Protein AF-A0A735RFV8-F1 (afdb_monomer_lite)

Sequence (122 aa):
MPLPVRLTPTEIHHDKMQSMTSIAEELTNLIDTGSDETSSKVYALIEKWNIFAVTRFEFSDFRDYHSWISTENFVKTALYQA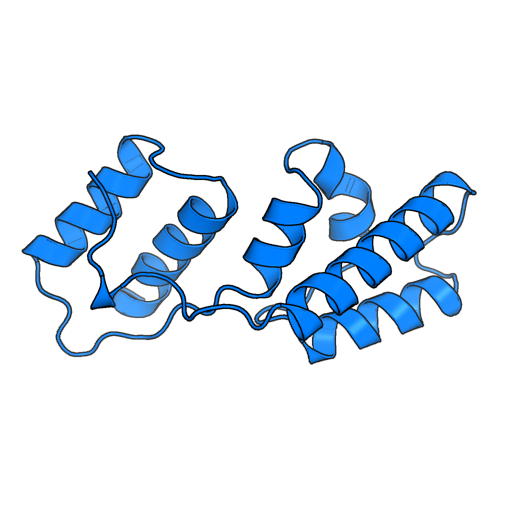KYQADLSFHEAKQIIEFISTAEGNEALQGYALSLIELNFS

Foldseek 3Di:
DDADPVQFFDDDDPVLLVVQLVLLVVLLVCVVVPDDQVDPVNVVSQVVLCVQFPDRDDSVCSVCVVVPDDSSLSSLLRHGDGDADPPQDPVNLVVLVVCLVVVPDDPSRNSNSVVNCVRHPD

Organism: NCBI:txid1192842

Secondary structure (DSSP, 8-state):
-PPPGGGSPPPPPHHHHHHHHHHHHHHHHHHHTT--TT-HHHHHHHHHHHTT-SS---HHHHHHGGGTS-HHHHHHHHH------TT--HHHHHHHHHHHHTT-S-HHHHHHHHHHHHHHH-

pLDDT: mean 89.83, std 3.66, range [77.62, 95.94]

Radius of gyration: 16.05 Å; chains: 1; bounding box: 36×26×45 Å

Structure (mmCIF, N/CA/C/O backbone):
data_AF-A0A735RFV8-F1
#
_entry.id   AF-A0A735RFV8-F1
#
loop_
_atom_site.group_PDB
_atom_site.id
_atom_site.type_symbol
_atom_site.label_atom_id
_atom_site.label_alt_id
_atom_site.label_comp_id
_atom_site.label_asym_id
_atom_site.label_entity_id
_atom_site.label_seq_id
_atom_site.pdbx_PDB_ins_code
_atom_site.Cartn_x
_atom_site.Cartn_y
_atom_site.Cartn_z
_atom_site.occupancy
_atom_site.B_iso_or_equiv
_atom_site.auth_seq_id
_atom_site.auth_comp_id
_atom_site.auth_asym_id
_atom_site.auth_atom_id
_atom_site.pdbx_PDB_model_num
ATOM 1 N N . MET A 1 1 ? -2.532 8.909 18.336 1.00 81.25 1 MET A N 1
ATOM 2 C CA . MET A 1 1 ? -2.913 7.728 19.165 1.00 81.25 1 MET A CA 1
ATOM 3 C C . MET A 1 1 ? -2.731 6.498 18.296 1.00 81.25 1 MET A C 1
ATOM 5 O O . MET A 1 1 ? -3.187 6.570 17.165 1.00 81.25 1 MET A O 1
ATOM 9 N N . PRO A 1 2 ? -2.068 5.418 18.752 1.00 85.00 2 PRO A N 1
ATOM 10 C CA . PRO A 1 2 ? -1.821 4.250 17.905 1.00 85.00 2 PRO A CA 1
ATOM 11 C C . PRO A 1 2 ? -3.118 3.508 17.558 1.00 85.00 2 PRO A C 1
ATOM 13 O O . PRO A 1 2 ? -4.070 3.525 18.336 1.00 85.00 2 PRO A O 1
ATOM 16 N N . LEU A 1 3 ? -3.129 2.815 16.415 1.00 87.19 3 LEU A N 1
ATOM 17 C CA . LEU A 1 3 ? -4.224 1.911 16.064 1.00 87.19 3 LEU A CA 1
ATOM 18 C C . LEU A 1 3 ? -4.334 0.766 17.090 1.00 87.19 3 LEU A C 1
ATOM 20 O O . LEU A 1 3 ? -3.305 0.223 17.511 1.00 87.19 3 LEU A O 1
ATOM 24 N N . PRO A 1 4 ? -5.557 0.341 17.457 1.00 88.00 4 PRO A N 1
ATOM 25 C CA . PRO A 1 4 ? -5.764 -0.861 18.255 1.00 88.00 4 PRO A CA 1
ATOM 26 C C . PRO A 1 4 ? -5.080 -2.081 17.636 1.00 88.00 4 PRO A C 1
ATOM 28 O O . PRO A 1 4 ? -5.163 -2.291 16.429 1.00 88.00 4 PRO A O 1
ATOM 31 N N . VAL A 1 5 ? -4.481 -2.941 18.466 1.00 85.94 5 VAL A N 1
ATOM 32 C CA . VAL A 1 5 ? -3.725 -4.130 18.012 1.00 85.94 5 VAL A CA 1
ATOM 33 C C . VAL A 1 5 ? -4.555 -5.041 17.104 1.00 85.94 5 VAL A C 1
ATOM 35 O O . VAL A 1 5 ? -4.054 -5.544 16.109 1.00 85.94 5 VAL A O 1
ATOM 38 N N . ARG A 1 6 ? -5.849 -5.235 17.386 1.00 88.06 6 ARG A N 1
ATOM 39 C CA . ARG A 1 6 ? -6.701 -6.072 16.521 1.00 88.06 6 ARG A CA 1
ATOM 40 C C . ARG A 1 6 ? -7.014 -5.436 15.160 1.00 88.06 6 ARG A C 1
ATOM 42 O O . ARG A 1 6 ? -7.480 -6.128 14.262 1.00 88.06 6 ARG A O 1
ATOM 49 N N . LEU A 1 7 ? -6.789 -4.129 15.033 1.00 88.25 7 LEU A N 1
ATOM 50 C CA . LEU A 1 7 ? -7.007 -3.347 13.822 1.00 88.25 7 LEU A CA 1
ATOM 51 C C . LEU A 1 7 ? -5.707 -3.062 13.080 1.00 88.25 7 LEU A C 1
ATOM 53 O O . LEU A 1 7 ? -5.782 -2.515 11.991 1.00 88.25 7 LEU A O 1
ATOM 57 N N . THR A 1 8 ? -4.532 -3.416 13.604 1.00 86.94 8 THR A N 1
ATOM 58 C CA . THR A 1 8 ? -3.283 -3.274 12.845 1.00 86.94 8 THR A CA 1
ATOM 59 C C . THR A 1 8 ? -3.272 -4.222 11.645 1.00 86.94 8 THR A C 1
ATOM 61 O O . THR A 1 8 ? -3.838 -5.318 11.737 1.00 86.94 8 THR A O 1
ATOM 64 N N . PRO A 1 9 ? -2.636 -3.838 10.524 1.00 85.00 9 PRO A N 1
ATOM 65 C CA . PRO A 1 9 ? -2.556 -4.703 9.357 1.00 85.00 9 PRO A CA 1
ATOM 66 C C . PRO A 1 9 ? -1.902 -6.041 9.710 1.00 85.00 9 PRO A C 1
ATOM 68 O O . PRO A 1 9 ? -1.061 -6.130 10.605 1.00 85.00 9 PRO A O 1
ATOM 71 N N . THR A 1 10 ? -2.301 -7.092 8.990 1.00 83.06 10 THR A N 1
ATOM 72 C CA . THR A 1 10 ? -1.700 -8.421 9.164 1.00 83.06 10 THR A CA 1
ATOM 73 C C . THR A 1 10 ? -0.198 -8.347 8.891 1.00 83.06 10 THR A C 1
ATOM 75 O O . THR A 1 10 ? 0.232 -7.639 7.978 1.00 83.06 10 THR A O 1
ATOM 78 N N . GLU A 1 11 ? 0.588 -9.078 9.681 1.00 80.06 11 GLU A N 1
ATOM 79 C CA . GLU A 1 11 ? 2.033 -9.147 9.499 1.00 80.06 11 GLU A CA 1
ATOM 80 C C . GLU A 1 11 ? 2.367 -9.596 8.071 1.00 80.06 11 GLU A C 1
ATOM 82 O O . GLU A 1 11 ? 1.863 -10.605 7.569 1.00 80.06 11 GLU A O 1
ATOM 87 N N . ILE A 1 12 ? 3.199 -8.806 7.398 1.00 82.56 12 ILE A N 1
ATOM 88 C CA . ILE A 1 12 ? 3.648 -9.099 6.044 1.00 82.56 12 ILE A CA 1
ATOM 89 C C . ILE A 1 12 ? 4.839 -10.049 6.141 1.00 82.56 12 ILE A C 1
ATOM 91 O O . ILE A 1 12 ? 5.856 -9.717 6.748 1.00 82.56 12 ILE A O 1
ATOM 95 N N . HIS A 1 13 ? 4.747 -11.205 5.483 1.00 83.12 13 HIS A N 1
ATOM 96 C CA . HIS A 1 13 ? 5.883 -12.113 5.359 1.00 83.12 13 HIS A CA 1
ATOM 97 C C . HIS A 1 13 ? 7.066 -11.428 4.664 1.00 83.12 13 HIS A C 1
ATOM 99 O O . HIS A 1 13 ? 6.921 -10.893 3.561 1.00 83.12 13 HIS A O 1
ATOM 105 N N . HIS A 1 14 ? 8.244 -11.511 5.284 1.00 84.50 14 HIS A N 1
ATOM 106 C CA . HIS A 1 14 ? 9.477 -10.896 4.791 1.00 84.50 14 HIS A CA 1
ATOM 107 C C . HIS A 1 14 ? 9.787 -11.272 3.330 1.00 84.50 14 HIS A C 1
ATOM 109 O O . HIS A 1 14 ? 10.113 -10.401 2.529 1.00 84.50 14 HIS A O 1
ATOM 115 N N . ASP A 1 15 ? 9.596 -12.535 2.942 1.00 86.44 15 ASP A N 1
ATOM 116 C CA . ASP A 1 15 ? 9.850 -12.999 1.568 1.00 86.44 15 ASP A CA 1
ATOM 117 C C . ASP A 1 15 ? 8.937 -12.318 0.536 1.00 86.44 15 ASP A C 1
ATOM 119 O O . ASP A 1 15 ? 9.361 -11.995 -0.578 1.00 86.44 15 ASP A O 1
ATOM 123 N N . LYS A 1 16 ? 7.675 -12.062 0.914 1.00 87.00 16 LYS A N 1
ATOM 124 C CA . LYS A 1 16 ? 6.701 -11.360 0.067 1.00 87.00 16 LYS A CA 1
ATOM 125 C C . LYS A 1 16 ? 7.079 -9.887 -0.067 1.00 87.00 16 LYS A C 1
ATOM 127 O O . LYS A 1 16 ? 7.064 -9.359 -1.176 1.00 87.00 16 LYS A O 1
ATOM 132 N N . MET A 1 17 ? 7.470 -9.264 1.047 1.00 89.88 17 MET A N 1
ATOM 133 C CA . MET A 1 17 ? 7.977 -7.893 1.078 1.00 89.88 17 MET A CA 1
ATOM 134 C C . MET A 1 17 ? 9.184 -7.744 0.149 1.00 89.88 17 MET A C 1
ATOM 136 O O . MET A 1 17 ? 9.165 -6.916 -0.753 1.00 89.88 17 MET A O 1
ATOM 140 N N . GLN A 1 18 ? 10.192 -8.606 0.302 1.00 90.62 18 GLN A N 1
ATOM 141 C CA . GLN A 1 18 ? 11.404 -8.579 -0.513 1.00 90.62 18 GLN A CA 1
ATOM 142 C C . GLN A 1 18 ? 11.095 -8.781 -2.001 1.00 90.62 18 GLN A C 1
ATOM 144 O O . GLN A 1 18 ? 11.595 -8.034 -2.838 1.00 90.62 18 GLN A O 1
ATOM 149 N N . SER A 1 19 ? 10.232 -9.748 -2.329 1.00 91.25 19 SER A N 1
ATOM 150 C CA . SER A 1 19 ? 9.840 -10.024 -3.716 1.00 91.25 19 SER A CA 1
ATOM 151 C C . SER A 1 19 ? 9.170 -8.822 -4.379 1.00 91.25 19 SER A C 1
ATOM 153 O O . SER A 1 19 ? 9.468 -8.513 -5.531 1.00 91.25 19 SER A O 1
ATOM 155 N N . MET A 1 20 ? 8.272 -8.138 -3.665 1.00 94.06 20 MET A N 1
ATOM 156 C CA . MET A 1 20 ? 7.604 -6.949 -4.190 1.00 94.06 20 MET A CA 1
ATOM 157 C C . MET A 1 20 ? 8.560 -5.760 -4.280 1.00 94.06 20 MET A C 1
ATOM 159 O O . MET A 1 20 ? 8.588 -5.112 -5.321 1.00 94.06 20 MET A O 1
ATOM 163 N N . THR A 1 21 ? 9.418 -5.533 -3.283 1.00 94.06 21 THR A N 1
ATOM 164 C CA . THR A 1 21 ? 10.459 -4.495 -3.356 1.00 94.06 21 THR A CA 1
ATOM 165 C C . THR A 1 21 ? 11.332 -4.666 -4.598 1.00 94.06 21 THR A C 1
ATOM 167 O O . THR A 1 21 ? 11.506 -3.710 -5.348 1.00 94.06 21 THR A O 1
ATOM 170 N N . SER A 1 22 ? 11.791 -5.888 -4.891 1.00 94.62 22 SER A N 1
ATOM 171 C CA . SER A 1 22 ? 12.582 -6.149 -6.100 1.00 94.62 22 SER A CA 1
ATOM 172 C C . SER A 1 22 ? 11.815 -5.864 -7.395 1.00 94.62 22 SER A C 1
ATOM 174 O O . SER A 1 22 ? 12.405 -5.365 -8.349 1.00 94.62 22 SER A O 1
ATOM 176 N N . ILE A 1 23 ? 10.505 -6.140 -7.446 1.00 95.44 23 ILE A N 1
ATOM 177 C CA . ILE A 1 23 ? 9.672 -5.801 -8.613 1.00 95.44 23 ILE A CA 1
ATOM 178 C C . ILE A 1 23 ? 9.556 -4.279 -8.774 1.00 95.44 23 ILE A C 1
ATOM 180 O O . ILE A 1 23 ? 9.709 -3.784 -9.888 1.00 95.44 23 ILE A O 1
ATOM 184 N N . ALA A 1 24 ? 9.318 -3.536 -7.688 1.00 94.62 24 ALA A N 1
ATOM 185 C CA . ALA A 1 24 ? 9.225 -2.074 -7.732 1.00 94.62 24 ALA A CA 1
ATOM 186 C C . ALA A 1 24 ? 10.548 -1.424 -8.173 1.00 94.62 24 ALA A C 1
ATOM 188 O O . ALA A 1 24 ? 10.546 -0.508 -8.995 1.00 94.62 24 ALA A O 1
ATOM 189 N N . GLU A 1 25 ? 11.681 -1.926 -7.680 1.00 93.88 25 GLU A N 1
ATOM 190 C CA . GLU A 1 25 ? 13.013 -1.465 -8.085 1.00 93.88 25 GLU A CA 1
ATOM 191 C C . GLU A 1 25 ? 13.308 -1.786 -9.556 1.00 93.88 25 GLU A C 1
ATOM 193 O O . GLU A 1 25 ? 13.834 -0.943 -10.283 1.00 93.88 25 GLU A O 1
ATOM 198 N N . GLU A 1 26 ? 12.953 -2.984 -10.033 1.00 95.25 26 GLU A N 1
ATOM 199 C CA . GLU A 1 26 ? 13.117 -3.340 -11.445 1.00 95.25 26 GLU A CA 1
ATOM 200 C C . GLU A 1 26 ? 12.244 -2.460 -12.351 1.00 95.25 26 GLU A C 1
ATOM 202 O O . GLU A 1 26 ? 12.726 -1.974 -13.375 1.00 95.25 26 GLU A O 1
ATOM 207 N N . LEU A 1 27 ? 10.991 -2.207 -11.959 1.00 94.25 27 LEU A N 1
ATOM 208 C CA . LEU A 1 27 ? 10.092 -1.299 -12.672 1.00 94.25 27 LEU A CA 1
ATOM 209 C C . LEU A 1 27 ? 10.640 0.130 -12.705 1.00 94.25 27 LEU A C 1
ATOM 211 O O . LEU A 1 27 ? 10.677 0.726 -13.778 1.00 94.25 27 LEU A O 1
ATOM 215 N N . THR A 1 28 ? 11.136 0.638 -11.575 1.00 92.75 28 THR A N 1
ATOM 216 C CA . THR A 1 28 ? 11.765 1.966 -11.491 1.00 92.75 28 THR A CA 1
ATOM 217 C C . THR A 1 28 ? 12.933 2.073 -12.470 1.00 92.75 28 THR A C 1
ATOM 219 O O . THR A 1 28 ? 12.949 2.959 -13.317 1.00 92.75 28 THR A O 1
ATOM 222 N N . ASN A 1 29 ? 13.860 1.110 -12.446 1.00 93.44 29 ASN A N 1
ATOM 223 C CA . ASN A 1 29 ? 15.014 1.109 -13.348 1.00 93.44 29 ASN A CA 1
ATOM 224 C C . ASN A 1 29 ? 14.608 1.047 -14.831 1.00 93.44 29 ASN A C 1
ATOM 226 O O . ASN A 1 29 ? 15.239 1.675 -15.682 1.00 93.44 29 ASN A O 1
ATOM 230 N N . LEU A 1 30 ? 13.569 0.279 -15.171 1.00 93.75 30 LEU A N 1
ATOM 231 C CA . LEU A 1 30 ? 13.059 0.217 -16.543 1.00 93.75 30 LEU A CA 1
ATOM 232 C C . LEU A 1 30 ? 12.457 1.553 -16.986 1.00 93.75 30 LEU A C 1
ATOM 234 O O . LEU A 1 30 ? 12.715 1.983 -18.109 1.00 93.75 30 LEU A O 1
ATOM 238 N N . ILE A 1 31 ? 11.693 2.211 -16.115 1.00 92.06 31 ILE A N 1
ATOM 239 C CA . ILE A 1 31 ? 11.093 3.524 -16.383 1.00 92.06 31 ILE A CA 1
ATOM 240 C C . ILE A 1 31 ? 12.187 4.588 -16.536 1.00 92.06 31 ILE A C 1
ATOM 242 O O . ILE A 1 31 ? 12.191 5.321 -17.525 1.00 92.06 31 ILE A O 1
ATOM 246 N N . ASP A 1 32 ? 13.176 4.604 -15.640 1.00 90.31 32 ASP A N 1
ATOM 247 C CA . ASP A 1 32 ? 14.307 5.542 -15.680 1.00 90.31 32 ASP A CA 1
ATOM 248 C C . ASP A 1 32 ? 15.178 5.370 -16.932 1.00 90.31 32 ASP A C 1
ATOM 250 O O . ASP A 1 32 ? 15.778 6.324 -17.429 1.00 90.31 32 ASP A O 1
ATOM 254 N N . THR A 1 33 ? 15.232 4.154 -17.483 1.00 92.31 33 THR A N 1
ATOM 255 C CA . THR A 1 33 ? 15.933 3.859 -18.744 1.00 92.31 33 THR A CA 1
ATOM 256 C C . THR A 1 33 ? 15.083 4.121 -19.994 1.00 92.31 33 THR A C 1
ATOM 258 O O . THR A 1 33 ? 15.554 3.891 -21.109 1.00 92.31 33 THR A O 1
ATOM 261 N N . GLY A 1 34 ? 13.866 4.651 -19.831 1.00 89.81 34 GLY A N 1
ATOM 262 C CA . GLY A 1 34 ? 12.991 5.087 -20.920 1.00 89.81 34 GLY A CA 1
ATOM 263 C C . GLY A 1 34 ? 11.962 4.054 -21.377 1.00 89.81 34 GLY A C 1
ATOM 264 O O . GLY A 1 34 ? 11.389 4.220 -22.452 1.00 89.81 34 GLY A O 1
ATOM 265 N N . SER A 1 35 ? 11.725 2.989 -20.604 1.00 92.06 35 SER A N 1
ATOM 266 C CA . SER A 1 35 ? 10.607 2.075 -20.872 1.00 92.06 35 SER A CA 1
ATOM 267 C C . SER A 1 35 ? 9.275 2.725 -20.497 1.00 92.06 35 SER A C 1
ATOM 269 O O . SER A 1 35 ? 9.181 3.448 -19.507 1.00 92.06 35 SER A O 1
ATOM 271 N N . ASP A 1 36 ? 8.227 2.407 -21.251 1.00 91.12 36 ASP A N 1
ATOM 272 C CA . ASP A 1 36 ? 6.868 2.892 -21.018 1.00 91.12 36 ASP A CA 1
ATOM 273 C C . ASP A 1 36 ? 5.869 1.739 -20.815 1.00 91.12 36 ASP A C 1
ATOM 275 O O . ASP A 1 36 ? 6.236 0.561 -20.751 1.00 91.12 36 ASP A O 1
ATOM 279 N N . GLU A 1 37 ? 4.586 2.086 -20.716 1.00 89.50 37 GLU A N 1
ATOM 280 C CA . GLU A 1 37 ? 3.475 1.145 -20.545 1.00 89.50 37 GLU A CA 1
ATOM 281 C C . GLU A 1 37 ? 3.327 0.125 -21.688 1.00 89.50 37 GLU A C 1
ATOM 283 O O . GLU A 1 37 ? 2.723 -0.930 -21.495 1.00 89.50 37 GLU A O 1
ATOM 288 N N . THR A 1 38 ? 3.892 0.399 -22.870 1.00 88.69 38 THR A N 1
ATOM 289 C CA . THR A 1 38 ? 3.822 -0.502 -24.031 1.00 88.69 38 THR A CA 1
ATOM 290 C C . THR A 1 38 ? 4.889 -1.596 -23.985 1.00 88.69 38 THR A C 1
ATOM 292 O O . THR A 1 38 ? 4.804 -2.592 -24.712 1.00 88.69 38 THR A O 1
ATOM 295 N N . SER A 1 39 ? 5.883 -1.457 -23.101 1.00 93.19 39 SER A N 1
ATOM 296 C CA . SER A 1 39 ? 6.912 -2.468 -22.884 1.00 93.19 39 SER A CA 1
ATOM 297 C C . SER A 1 39 ? 6.303 -3.745 -22.310 1.00 93.19 39 SER A C 1
ATOM 299 O O . SER A 1 39 ? 5.816 -3.787 -21.178 1.00 93.19 39 SER A O 1
ATOM 301 N N . SER A 1 40 ? 6.420 -4.846 -23.058 1.00 91.94 40 SER A N 1
ATOM 302 C CA . SER A 1 40 ? 5.947 -6.164 -22.618 1.00 91.94 40 SER A CA 1
ATOM 303 C C . SER A 1 40 ? 6.584 -6.607 -21.298 1.00 91.94 40 SER A C 1
ATOM 305 O O . SER A 1 40 ? 5.970 -7.345 -20.529 1.00 91.94 40 SER A O 1
ATOM 307 N N . LYS A 1 41 ? 7.815 -6.153 -21.022 1.00 93.44 41 LYS A N 1
ATOM 308 C CA . LYS A 1 41 ? 8.522 -6.443 -19.772 1.00 93.44 41 LYS A CA 1
ATOM 309 C C . LYS A 1 41 ? 7.903 -5.690 -18.591 1.00 93.44 41 LYS A C 1
ATOM 311 O O . LYS A 1 41 ? 7.684 -6.296 -17.546 1.00 93.44 41 LYS A O 1
ATOM 316 N N . VAL A 1 42 ? 7.596 -4.404 -18.772 1.00 93.94 42 VAL A N 1
ATOM 317 C CA . VAL A 1 42 ? 6.924 -3.573 -17.760 1.00 93.94 42 VAL A CA 1
ATOM 318 C C . VAL A 1 42 ? 5.546 -4.149 -17.445 1.00 93.94 42 VAL A C 1
ATOM 320 O O . VAL A 1 42 ? 5.245 -4.416 -16.284 1.00 93.94 42 VAL A O 1
ATOM 323 N N . TYR A 1 43 ? 4.754 -4.452 -18.476 1.00 93.81 43 TYR A N 1
ATOM 324 C CA . TYR A 1 43 ? 3.433 -5.059 -18.309 1.00 93.81 43 TYR A CA 1
ATOM 325 C C . TYR A 1 43 ? 3.487 -6.381 -17.525 1.00 93.81 43 TYR A C 1
ATOM 327 O O . TYR A 1 43 ? 2.726 -6.576 -16.578 1.00 93.81 43 TYR A O 1
ATOM 335 N N . ALA A 1 44 ? 4.427 -7.274 -17.858 1.00 94.94 44 ALA A N 1
ATOM 336 C CA . ALA A 1 44 ? 4.579 -8.551 -17.161 1.00 94.94 44 ALA A CA 1
ATOM 337 C C . ALA A 1 44 ? 4.944 -8.388 -15.672 1.00 94.94 44 ALA A C 1
ATOM 339 O O . ALA A 1 44 ? 4.479 -9.163 -14.835 1.00 94.94 44 ALA A O 1
ATOM 340 N N . LEU A 1 45 ? 5.762 -7.388 -15.330 1.00 95.94 45 LEU A N 1
ATOM 341 C CA . LEU A 1 45 ? 6.120 -7.085 -13.942 1.00 95.94 45 LEU A CA 1
ATOM 342 C C . LEU A 1 45 ? 4.937 -6.509 -13.154 1.00 95.94 45 LEU A C 1
ATOM 344 O O . LEU A 1 45 ? 4.735 -6.907 -12.008 1.00 95.94 45 LEU A O 1
ATOM 348 N N . ILE A 1 46 ? 4.126 -5.646 -13.772 1.00 94.62 46 ILE A N 1
ATOM 349 C CA . ILE A 1 46 ? 2.903 -5.104 -13.159 1.00 94.62 46 ILE A CA 1
ATOM 350 C C . ILE A 1 46 ? 1.871 -6.216 -12.928 1.00 94.62 46 ILE A C 1
ATOM 352 O O . ILE A 1 46 ? 1.299 -6.313 -11.845 1.00 94.62 46 ILE A O 1
ATOM 356 N N . GLU A 1 47 ? 1.663 -7.112 -13.895 1.00 94.62 47 GLU A N 1
ATOM 357 C CA . GLU A 1 47 ? 0.782 -8.272 -13.701 1.00 94.62 47 GLU A CA 1
ATOM 358 C C . GLU A 1 47 ? 1.306 -9.187 -12.583 1.00 94.62 47 GLU A C 1
ATOM 360 O O . GLU A 1 47 ? 0.538 -9.625 -11.726 1.00 94.62 47 GLU A O 1
ATOM 365 N N . LYS A 1 48 ? 2.627 -9.404 -12.506 1.00 94.31 48 LYS A N 1
ATOM 366 C CA . LYS A 1 48 ? 3.241 -10.155 -11.402 1.00 94.31 48 LYS A CA 1
ATOM 367 C C . LYS A 1 48 ? 3.037 -9.473 -10.046 1.00 94.31 48 LYS A C 1
ATOM 369 O O . LYS A 1 48 ? 2.785 -10.164 -9.063 1.00 94.31 48 LYS A O 1
ATOM 374 N N . TRP A 1 49 ? 3.138 -8.147 -9.979 1.00 94.62 49 TRP A N 1
ATOM 375 C CA . TRP A 1 49 ? 2.842 -7.370 -8.773 1.00 94.62 49 TRP A CA 1
ATOM 376 C C . TRP A 1 49 ? 1.380 -7.534 -8.345 1.00 94.62 49 TRP A C 1
ATOM 378 O O . TRP A 1 49 ? 1.100 -7.856 -7.189 1.00 94.62 49 TRP A O 1
ATOM 388 N N . ASN A 1 50 ? 0.453 -7.392 -9.293 1.00 93.38 50 ASN A N 1
ATOM 389 C CA . ASN A 1 50 ? -0.988 -7.437 -9.052 1.00 93.38 50 ASN A CA 1
ATOM 390 C C . ASN A 1 50 ? -1.506 -8.814 -8.603 1.00 93.38 50 ASN A C 1
ATOM 392 O O . ASN A 1 50 ? -2.576 -8.886 -8.010 1.00 93.38 50 ASN A O 1
ATOM 396 N N . ILE A 1 51 ? -0.746 -9.899 -8.802 1.00 90.88 51 ILE A N 1
ATOM 397 C CA . ILE A 1 51 ? -1.042 -11.210 -8.188 1.00 90.88 51 ILE A CA 1
ATOM 398 C C . ILE A 1 51 ? -0.971 -11.142 -6.654 1.00 90.88 51 ILE A C 1
ATOM 400 O O . ILE A 1 51 ? -1.679 -11.869 -5.956 1.00 90.88 51 ILE A O 1
ATOM 404 N N . PHE A 1 52 ? -0.085 -10.303 -6.119 1.00 86.94 52 PHE A N 1
ATOM 405 C CA . PHE A 1 52 ? 0.197 -10.221 -4.689 1.00 86.94 52 PHE A CA 1
ATOM 406 C C . PHE A 1 52 ? -0.471 -9.037 -3.999 1.00 86.94 52 PHE A C 1
ATOM 408 O O . PHE A 1 52 ? -0.678 -9.113 -2.779 1.00 86.94 52 PHE A O 1
ATOM 415 N N . ALA A 1 53 ? -0.741 -7.973 -4.753 1.00 89.00 53 ALA A N 1
ATOM 416 C CA . ALA A 1 53 ? -1.334 -6.746 -4.259 1.00 89.00 53 ALA A CA 1
ATOM 417 C C . ALA A 1 53 ? -2.813 -6.933 -3.887 1.00 89.00 53 ALA A C 1
ATOM 419 O O . ALA A 1 53 ? -3.540 -7.720 -4.492 1.00 89.00 53 ALA A O 1
ATOM 420 N N . VAL A 1 54 ? -3.256 -6.206 -2.864 1.00 85.25 54 VAL A N 1
ATOM 421 C CA . VAL A 1 54 ? -4.652 -6.199 -2.400 1.00 85.25 54 VAL A CA 1
ATOM 422 C C . VAL A 1 54 ? -5.550 -5.446 -3.381 1.00 85.25 54 VAL A C 1
ATOM 424 O O . VAL A 1 54 ? -6.713 -5.804 -3.562 1.00 85.25 54 VAL A O 1
ATOM 427 N N . THR A 1 55 ? -5.003 -4.421 -4.028 1.00 84.31 55 THR A N 1
ATOM 428 C CA . THR A 1 55 ? -5.654 -3.619 -5.065 1.00 84.31 55 THR A CA 1
ATOM 429 C C . THR A 1 55 ? -4.849 -3.684 -6.358 1.00 84.31 55 THR A C 1
ATOM 431 O O . THR A 1 55 ? -3.674 -4.051 -6.355 1.00 84.31 55 THR A O 1
ATOM 434 N N . ARG A 1 56 ? -5.492 -3.364 -7.485 1.00 89.19 56 ARG A N 1
ATOM 435 C CA . ARG A 1 56 ? -4.828 -3.322 -8.791 1.00 89.19 56 ARG A CA 1
ATOM 436 C C . ARG A 1 56 ? -4.027 -2.025 -8.915 1.00 89.19 56 ARG A C 1
ATOM 438 O O . ARG A 1 56 ? -4.567 -0.961 -8.641 1.00 89.19 56 ARG A O 1
ATOM 445 N N . PHE A 1 57 ? -2.783 -2.150 -9.359 1.00 92.75 57 PHE A N 1
ATOM 446 C CA . PHE A 1 57 ? -1.875 -1.051 -9.676 1.00 92.75 57 PHE A CA 1
ATOM 447 C C . PHE A 1 57 ? -1.668 -0.954 -11.188 1.00 92.75 57 PHE A C 1
ATOM 449 O O . PHE A 1 57 ? -1.646 -1.969 -11.899 1.00 92.75 57 PHE A O 1
ATOM 456 N N . GLU A 1 58 ? -1.491 0.272 -11.660 1.00 93.75 58 GLU A N 1
ATOM 457 C CA . GLU A 1 58 ? -1.255 0.642 -13.051 1.00 93.75 58 GLU A CA 1
ATOM 458 C C . GLU A 1 58 ? 0.145 1.240 -13.235 1.00 93.75 58 GLU A C 1
ATOM 460 O O . GLU A 1 58 ? 0.844 1.568 -12.279 1.00 93.75 58 GLU A O 1
ATOM 465 N N . PHE A 1 59 ? 0.578 1.389 -14.491 1.00 92.94 59 PHE A N 1
ATOM 466 C CA . PHE A 1 59 ? 1.902 1.926 -14.822 1.00 92.94 59 PHE A CA 1
ATOM 467 C C . PHE A 1 59 ? 2.169 3.300 -14.187 1.00 92.94 59 PHE A C 1
ATOM 469 O O . PHE A 1 59 ? 3.272 3.549 -13.699 1.00 92.94 59 PHE A O 1
ATOM 476 N N . SER A 1 60 ? 1.161 4.178 -14.161 1.00 91.88 60 SER A N 1
ATOM 477 C CA . SER A 1 60 ? 1.263 5.506 -13.548 1.00 91.88 60 SER A CA 1
ATOM 478 C C . SER A 1 60 ? 1.643 5.446 -12.074 1.00 91.88 60 SER A C 1
ATOM 480 O O . SER A 1 60 ? 2.435 6.273 -11.632 1.00 91.88 60 SER A O 1
ATOM 482 N N . ASP A 1 61 ? 1.159 4.447 -11.331 1.00 92.12 61 ASP A N 1
ATOM 483 C CA . ASP A 1 61 ? 1.473 4.312 -9.909 1.00 92.12 61 ASP A CA 1
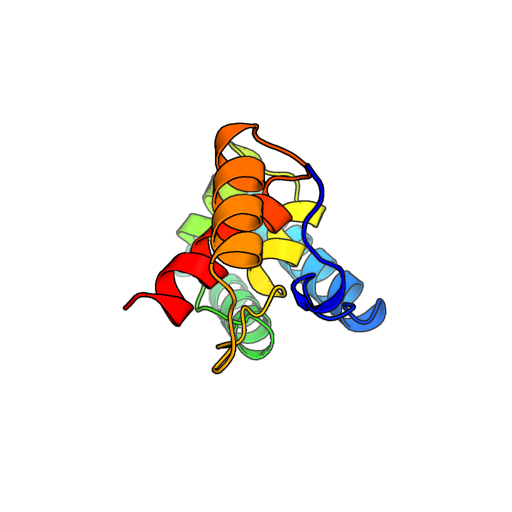ATOM 484 C C . ASP A 1 61 ? 2.974 4.086 -9.707 1.00 92.12 61 ASP A C 1
ATOM 486 O O . ASP A 1 61 ? 3.599 4.737 -8.872 1.00 92.12 61 ASP A O 1
ATOM 490 N N . PHE A 1 62 ? 3.583 3.223 -10.528 1.00 92.75 62 PHE A N 1
ATOM 491 C CA . PHE A 1 62 ? 5.021 2.942 -10.473 1.00 92.75 62 PHE A CA 1
ATOM 492 C C . PHE A 1 62 ? 5.876 4.115 -10.953 1.00 92.75 62 PHE A C 1
ATOM 494 O O . PHE A 1 62 ? 6.973 4.326 -10.440 1.00 92.75 62 PHE A O 1
ATOM 501 N N . ARG A 1 63 ? 5.381 4.885 -11.924 1.00 91.81 63 ARG A N 1
ATOM 502 C CA . ARG A 1 63 ? 6.061 6.090 -12.408 1.00 91.81 63 ARG A CA 1
ATOM 503 C C . ARG A 1 63 ? 6.064 7.198 -11.353 1.00 91.81 63 ARG A C 1
ATOM 505 O O . ARG A 1 63 ? 7.061 7.900 -11.210 1.00 91.81 63 ARG A O 1
ATOM 512 N N . ASP A 1 64 ? 4.961 7.356 -10.624 1.00 90.75 64 ASP A N 1
ATOM 513 C CA . ASP A 1 64 ? 4.717 8.562 -9.832 1.00 90.75 64 ASP A CA 1
ATOM 514 C C . ASP A 1 64 ? 5.024 8.391 -8.332 1.00 90.75 64 ASP A C 1
ATOM 516 O O . ASP A 1 64 ? 5.211 9.401 -7.644 1.00 90.75 64 ASP A O 1
ATOM 520 N N . TYR A 1 65 ? 5.119 7.159 -7.805 1.00 89.94 65 TYR A N 1
ATOM 521 C CA . TYR A 1 65 ? 5.195 6.931 -6.350 1.00 89.94 65 TYR A CA 1
ATOM 522 C C . TYR A 1 65 ? 6.388 7.600 -5.658 1.00 89.94 65 TYR A C 1
ATOM 524 O O . TYR A 1 65 ? 6.232 8.129 -4.558 1.00 89.94 65 TYR A O 1
ATOM 532 N N . HIS A 1 66 ? 7.558 7.657 -6.305 1.00 86.75 66 HIS A N 1
ATOM 533 C CA . HIS A 1 66 ? 8.757 8.292 -5.732 1.00 86.75 66 HIS A CA 1
ATOM 534 C C . HIS A 1 66 ? 8.553 9.775 -5.393 1.00 86.75 66 HIS A C 1
ATOM 536 O O . HIS A 1 66 ? 9.310 10.339 -4.605 1.00 86.75 66 HIS A O 1
ATOM 542 N N . SER A 1 67 ? 7.520 10.410 -5.953 1.00 85.50 67 SER A N 1
ATOM 543 C CA . SER A 1 67 ? 7.180 11.807 -5.668 1.00 85.50 67 SER A CA 1
ATOM 544 C C . SER A 1 67 ? 6.542 12.011 -4.289 1.00 85.50 67 SER A C 1
ATOM 546 O O . SER A 1 67 ? 6.485 13.147 -3.821 1.00 85.50 67 SER A O 1
ATOM 548 N N . TRP A 1 68 ? 6.023 10.955 -3.652 1.00 82.31 68 TRP A N 1
ATOM 549 C CA . TRP A 1 68 ? 5.201 11.087 -2.443 1.00 82.31 68 TRP A CA 1
ATOM 550 C C . TRP A 1 68 ? 5.363 9.964 -1.409 1.00 82.31 68 TRP A C 1
ATOM 552 O O . TRP A 1 68 ? 4.860 10.107 -0.296 1.00 82.31 68 TRP A O 1
ATOM 562 N N . ILE A 1 69 ? 6.062 8.869 -1.725 1.00 88.00 69 ILE A N 1
ATOM 563 C CA . ILE A 1 69 ? 6.251 7.745 -0.799 1.00 88.00 69 ILE A CA 1
ATOM 564 C C . ILE A 1 69 ? 7.552 6.986 -1.088 1.00 88.00 69 ILE A C 1
ATOM 566 O O . ILE A 1 69 ? 8.015 6.903 -2.224 1.00 88.00 69 ILE A O 1
ATOM 570 N N . SER A 1 70 ? 8.163 6.408 -0.051 1.00 89.94 70 SER A N 1
ATOM 571 C CA . SER A 1 70 ? 9.320 5.520 -0.221 1.00 89.94 70 SER A CA 1
ATOM 572 C C . SER A 1 70 ? 8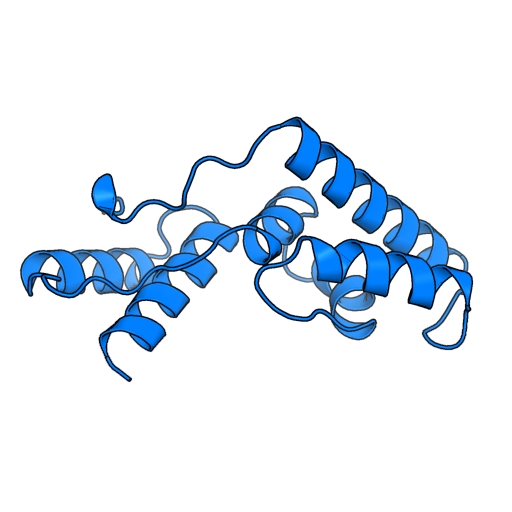.907 4.183 -0.844 1.00 89.94 70 SER A C 1
ATOM 574 O O . SER A 1 70 ? 7.787 3.721 -0.630 1.00 89.94 70 SER A O 1
ATOM 576 N N . THR A 1 71 ? 9.822 3.497 -1.541 1.00 90.88 71 THR A N 1
ATOM 577 C CA . THR A 1 71 ? 9.564 2.149 -2.091 1.00 90.88 71 THR A CA 1
ATOM 578 C C . THR A 1 71 ? 9.070 1.175 -1.020 1.00 90.88 71 THR A C 1
ATOM 580 O O . THR A 1 71 ? 8.147 0.404 -1.259 1.00 90.88 71 THR A O 1
ATOM 583 N N . GLU A 1 72 ? 9.635 1.232 0.189 1.00 89.19 72 GLU A N 1
ATOM 584 C CA . GLU A 1 72 ? 9.204 0.368 1.289 1.00 89.19 72 GLU A CA 1
ATOM 585 C C . GLU A 1 72 ? 7.741 0.631 1.679 1.00 89.19 72 GLU A C 1
ATOM 587 O O . GLU A 1 72 ? 6.954 -0.306 1.816 1.00 89.19 72 GLU A O 1
ATOM 592 N N . ASN A 1 73 ? 7.350 1.898 1.839 1.00 88.19 73 ASN A N 1
ATOM 593 C CA . ASN A 1 73 ? 5.973 2.233 2.191 1.00 88.19 73 ASN A CA 1
ATOM 594 C C . ASN A 1 73 ? 5.015 1.985 1.011 1.00 88.19 73 ASN A C 1
ATOM 596 O O . ASN A 1 73 ? 3.893 1.545 1.242 1.00 88.19 73 ASN A O 1
ATOM 600 N N . PHE A 1 74 ? 5.463 2.147 -0.236 1.00 90.38 74 PHE A N 1
ATOM 601 C CA . PHE A 1 74 ? 4.702 1.789 -1.437 1.00 90.38 74 PHE A CA 1
ATOM 602 C C . PHE A 1 74 ? 4.421 0.281 -1.538 1.00 90.38 74 PHE A C 1
ATOM 604 O O . PHE A 1 74 ? 3.318 -0.147 -1.862 1.00 90.38 74 PHE A O 1
ATOM 611 N N . VAL A 1 75 ? 5.388 -0.569 -1.190 1.00 92.12 75 VAL A N 1
ATOM 612 C CA . VAL A 1 75 ? 5.145 -2.018 -1.119 1.00 92.12 75 VAL A CA 1
ATOM 613 C C . VAL A 1 75 ? 4.148 -2.345 -0.002 1.00 92.12 75 VAL A C 1
ATOM 615 O O . VAL A 1 75 ? 3.263 -3.184 -0.181 1.00 92.12 75 VAL A O 1
ATOM 618 N N . LYS A 1 76 ? 4.245 -1.665 1.147 1.00 90.19 76 LYS A N 1
ATOM 619 C CA . LYS A 1 76 ? 3.299 -1.854 2.258 1.00 90.19 76 LYS A CA 1
ATOM 620 C C . LYS A 1 76 ? 1.872 -1.465 1.877 1.00 90.19 76 LYS A C 1
ATOM 622 O O . LYS A 1 76 ? 0.966 -2.216 2.226 1.00 90.19 76 LYS A O 1
ATOM 627 N N . THR A 1 77 ? 1.650 -0.367 1.146 1.00 88.06 77 THR A N 1
ATOM 628 C CA . THR A 1 77 ? 0.294 0.016 0.699 1.00 88.06 77 THR A CA 1
ATOM 629 C C . THR A 1 77 ? -0.331 -1.061 -0.182 1.00 88.06 77 THR A C 1
ATOM 631 O O . THR A 1 77 ? -1.506 -1.371 -0.015 1.00 88.06 77 THR A O 1
ATOM 634 N N . ALA A 1 78 ? 0.453 -1.698 -1.054 1.00 88.44 78 ALA A N 1
ATOM 635 C CA . ALA A 1 78 ? -0.030 -2.793 -1.889 1.00 88.44 78 ALA A CA 1
ATOM 636 C C . ALA A 1 78 ? -0.337 -4.078 -1.100 1.00 88.44 78 ALA A C 1
ATOM 638 O O . ALA A 1 78 ? -1.114 -4.912 -1.560 1.00 88.44 78 ALA A O 1
ATOM 639 N N . LEU A 1 79 ? 0.263 -4.264 0.078 1.00 88.56 79 LEU A N 1
ATOM 640 C CA . LEU A 1 79 ? 0.153 -5.487 0.878 1.00 88.56 79 LEU A CA 1
ATOM 641 C C . LEU A 1 79 ? -0.822 -5.389 2.051 1.00 88.56 79 LEU A C 1
ATOM 643 O O . LEU A 1 79 ? -1.327 -6.415 2.514 1.00 88.56 79 LEU A O 1
ATOM 647 N N . TYR A 1 80 ? -1.073 -4.185 2.556 1.00 89.19 80 TYR A N 1
ATOM 648 C CA . TYR A 1 80 ? -1.969 -3.966 3.679 1.00 89.19 80 TYR A CA 1
ATOM 649 C C . TYR A 1 80 ? -3.423 -4.193 3.278 1.00 89.19 80 TYR A C 1
ATOM 651 O O . TYR A 1 80 ? -4.046 -3.399 2.585 1.00 89.19 80 TYR A O 1
ATOM 659 N N . GLN A 1 81 ? -3.979 -5.298 3.771 1.00 83.56 81 GLN A N 1
ATOM 660 C CA . GLN A 1 81 ? -5.369 -5.661 3.546 1.00 83.56 81 GLN A CA 1
ATOM 661 C C . GLN A 1 81 ? -6.236 -5.234 4.729 1.00 83.56 81 GLN A C 1
ATOM 663 O O . GLN A 1 81 ? -6.200 -5.870 5.787 1.00 83.56 81 GLN A O 1
ATOM 668 N N . ALA A 1 82 ? -7.045 -4.190 4.537 1.00 84.44 82 ALA A N 1
ATOM 669 C CA . ALA A 1 82 ? -8.124 -3.861 5.461 1.00 84.44 82 ALA A CA 1
ATOM 670 C C . ALA A 1 82 ? -9.172 -4.985 5.471 1.00 84.44 82 ALA A C 1
ATOM 672 O O . ALA A 1 82 ? -9.505 -5.564 4.435 1.00 84.44 82 ALA A O 1
ATOM 673 N N . LYS A 1 83 ? -9.676 -5.315 6.662 1.00 85.25 83 LYS A N 1
ATOM 674 C CA . LYS A 1 83 ? -10.702 -6.345 6.864 1.00 85.25 83 LYS A CA 1
ATOM 675 C C . LYS A 1 83 ? -11.900 -5.732 7.570 1.00 85.25 83 LYS A C 1
ATOM 677 O O . LYS A 1 83 ? -11.733 -4.941 8.498 1.00 85.25 83 LYS A O 1
ATOM 682 N N . TYR A 1 84 ? -13.092 -6.112 7.122 1.00 86.75 84 TYR A N 1
ATOM 683 C CA . TYR A 1 84 ? -14.338 -5.683 7.737 1.00 86.75 84 TYR A CA 1
ATOM 684 C C . TYR A 1 84 ? -14.411 -6.215 9.171 1.00 86.75 84 TYR A C 1
ATOM 686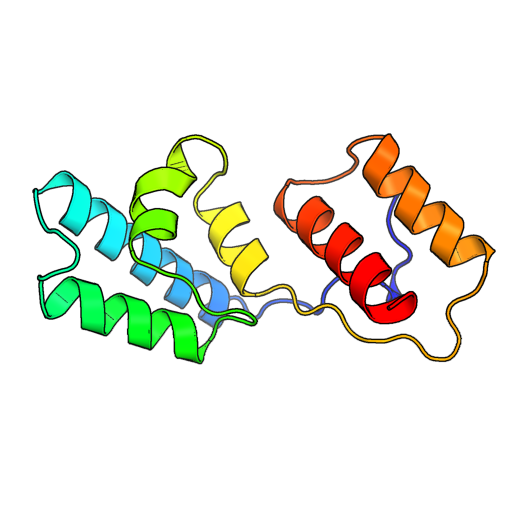 O O . TYR A 1 84 ? -14.058 -7.370 9.423 1.00 86.75 84 TYR A O 1
ATOM 694 N N . GLN A 1 85 ? -14.867 -5.374 10.093 1.00 87.88 85 GLN A N 1
ATOM 695 C CA . GLN A 1 85 ? -15.013 -5.677 11.510 1.00 87.88 85 GLN A CA 1
ATOM 696 C C . GLN A 1 85 ? -16.480 -5.527 11.905 1.00 87.88 85 GLN A C 1
ATOM 698 O O . GLN A 1 85 ? -16.969 -4.434 12.177 1.00 87.88 85 GLN A O 1
ATOM 703 N N . ALA A 1 86 ? -17.183 -6.660 11.960 1.00 85.50 86 ALA A N 1
ATOM 704 C CA . ALA A 1 86 ? -18.615 -6.703 12.258 1.00 85.50 86 ALA A CA 1
ATOM 705 C C . ALA A 1 86 ? -18.979 -6.123 13.639 1.00 85.50 86 ALA A C 1
ATOM 707 O O . ALA A 1 86 ? -20.105 -5.679 13.842 1.00 85.50 86 ALA A O 1
ATOM 708 N N . ASP A 1 87 ? -18.040 -6.136 14.587 1.00 91.00 87 ASP A N 1
ATOM 709 C CA . ASP A 1 87 ? -18.203 -5.647 15.956 1.00 91.00 87 ASP A CA 1
ATOM 710 C C . ASP A 1 87 ? -17.342 -4.401 16.244 1.00 91.00 87 ASP A C 1
ATOM 712 O O . ASP A 1 87 ? -16.918 -4.188 17.383 1.00 91.00 87 ASP A O 1
ATOM 716 N N . LEU A 1 88 ? -17.056 -3.580 15.223 1.00 91.25 88 LEU A N 1
ATOM 717 C CA . LEU A 1 88 ? -16.282 -2.349 15.394 1.00 91.25 88 LEU A CA 1
ATOM 718 C C . LEU A 1 88 ? -16.985 -1.408 16.383 1.00 91.25 88 LEU A C 1
ATOM 720 O O . LEU A 1 88 ? -18.072 -0.887 16.127 1.00 91.25 88 LEU A O 1
ATOM 724 N N . SER A 1 89 ? -16.351 -1.165 17.529 1.00 92.31 89 SER A N 1
ATOM 725 C CA . SER A 1 89 ? -16.926 -0.292 18.549 1.00 92.31 89 SER A CA 1
ATOM 726 C C . SER A 1 89 ? -16.787 1.187 18.173 1.00 92.31 89 SER A C 1
ATOM 728 O O . SER A 1 89 ? -15.846 1.597 17.492 1.00 92.31 89 SER A O 1
ATOM 730 N N . PHE A 1 90 ? -17.675 2.034 18.704 1.00 90.81 90 PHE A N 1
ATOM 731 C CA . PHE A 1 90 ? -17.565 3.491 18.543 1.00 90.81 90 PHE A CA 1
ATOM 732 C C . PHE A 1 90 ? -16.214 4.033 19.033 1.00 90.81 90 PHE A C 1
ATOM 734 O O . PHE A 1 90 ? -15.647 4.949 18.439 1.00 90.81 90 PHE A O 1
ATOM 741 N N . HIS A 1 91 ? -15.684 3.459 20.116 1.00 92.25 91 HIS A N 1
ATOM 742 C CA . HIS A 1 91 ? -14.387 3.858 20.644 1.00 92.25 91 HIS A CA 1
ATOM 743 C C . HIS A 1 91 ? -13.266 3.567 19.642 1.00 92.25 91 HIS A C 1
ATOM 745 O O . HIS A 1 91 ? -12.451 4.443 19.381 1.00 92.25 91 HIS A O 1
ATOM 751 N N . GLU A 1 92 ? -13.258 2.383 19.034 1.00 92.50 92 GLU A N 1
ATOM 752 C CA . GLU A 1 92 ? -12.280 2.014 18.008 1.00 92.50 92 GLU A CA 1
ATOM 753 C C . GLU A 1 92 ? -12.411 2.859 16.741 1.00 92.50 92 GLU A C 1
ATOM 755 O O . GLU A 1 92 ? -11.401 3.327 16.223 1.00 92.50 92 GLU A O 1
ATOM 760 N N . ALA A 1 93 ? -13.637 3.132 16.288 1.00 92.25 93 ALA A N 1
ATOM 761 C CA . ALA A 1 93 ? -13.876 4.046 15.174 1.00 92.25 93 ALA A CA 1
ATOM 762 C C . ALA A 1 93 ? -13.292 5.442 15.455 1.00 92.25 93 ALA A C 1
ATOM 764 O O . ALA A 1 93 ? -12.609 6.014 14.606 1.00 92.25 93 ALA A O 1
ATOM 765 N N . LYS A 1 94 ? -13.479 5.962 16.677 1.00 93.38 94 LYS A N 1
ATOM 766 C CA . LYS A 1 94 ? -12.867 7.226 17.107 1.00 93.38 94 LYS A CA 1
ATOM 767 C C . LYS A 1 94 ? -11.340 7.161 17.072 1.00 93.38 94 LYS A C 1
ATOM 769 O O . LYS A 1 94 ? -10.722 8.111 16.606 1.00 93.38 94 LYS A O 1
ATOM 774 N N . GLN A 1 95 ? -10.735 6.058 17.517 1.00 93.12 95 GLN A N 1
ATOM 775 C CA . GLN A 1 95 ? -9.278 5.894 17.471 1.00 93.12 95 GLN A CA 1
ATOM 776 C C . GLN A 1 95 ? -8.739 5.883 16.038 1.00 93.12 95 GLN A C 1
ATOM 778 O O . GLN A 1 95 ? -7.708 6.499 15.788 1.00 93.12 95 GLN A O 1
ATOM 783 N N . ILE A 1 96 ? -9.435 5.240 15.092 1.00 92.62 96 ILE A N 1
ATOM 784 C CA . ILE A 1 96 ? -9.045 5.268 13.674 1.00 92.62 96 ILE A CA 1
ATOM 785 C C . ILE A 1 96 ? -9.099 6.708 13.138 1.00 92.62 96 ILE A C 1
ATOM 787 O O . ILE A 1 96 ? -8.143 7.175 12.522 1.00 92.62 96 ILE A O 1
ATOM 791 N N . ILE A 1 97 ? -10.185 7.437 13.417 1.00 92.44 97 ILE A N 1
ATOM 792 C CA . ILE A 1 97 ? -10.341 8.835 12.985 1.00 92.44 97 ILE A CA 1
ATOM 793 C C . ILE A 1 97 ? -9.256 9.726 13.598 1.00 92.44 97 ILE A C 1
ATOM 795 O O . ILE A 1 97 ? -8.688 10.567 12.901 1.00 92.44 97 ILE A O 1
ATOM 799 N N . GLU A 1 98 ? -8.945 9.551 14.883 1.00 93.56 98 GLU A N 1
ATOM 800 C CA . GLU A 1 98 ? -7.867 10.285 15.550 1.00 93.56 98 GLU A CA 1
ATOM 801 C C . GLU A 1 98 ? -6.498 9.944 14.949 1.00 93.56 98 GLU A C 1
ATOM 803 O O . GLU A 1 98 ? -5.741 10.864 14.662 1.00 93.56 98 GLU A O 1
ATOM 808 N N . PHE A 1 99 ? -6.203 8.663 14.691 1.00 93.25 99 PHE A N 1
ATOM 809 C CA . PHE A 1 99 ? -4.965 8.214 14.040 1.00 93.25 99 PHE A CA 1
ATOM 810 C C . PHE A 1 99 ? -4.753 8.899 12.681 1.00 93.25 99 PHE A C 1
ATOM 812 O O . PHE A 1 99 ? -3.647 9.358 12.386 1.00 93.25 99 PHE A O 1
ATOM 819 N N . ILE A 1 100 ? -5.819 9.018 11.883 1.00 92.50 100 ILE A N 1
ATOM 820 C CA . ILE A 1 100 ? -5.797 9.720 10.592 1.00 92.50 100 ILE A CA 1
ATOM 821 C C . ILE A 1 100 ? -5.613 11.228 10.797 1.00 92.50 100 ILE A C 1
ATOM 823 O O . ILE A 1 100 ? -4.731 11.848 10.209 1.00 92.50 100 ILE A O 1
ATOM 827 N N . SER A 1 101 ? -6.417 11.826 11.678 1.00 91.38 101 SER A N 1
ATOM 828 C CA . SER A 1 101 ? -6.439 13.279 11.898 1.00 91.38 101 SER A CA 1
ATOM 829 C C . SER A 1 101 ? -5.125 13.819 12.466 1.00 91.38 101 SER A C 1
ATOM 831 O O . SER A 1 101 ? -4.778 14.971 12.217 1.00 91.38 101 SER A O 1
ATOM 833 N N . THR A 1 102 ? -4.396 13.009 13.237 1.00 92.12 102 THR A N 1
ATOM 834 C CA . THR A 1 102 ? -3.089 13.381 13.792 1.00 92.12 102 THR A CA 1
ATOM 835 C C . THR A 1 102 ? -1.910 12.942 12.923 1.00 92.12 102 THR A C 1
ATOM 837 O O . THR A 1 102 ? -0.778 13.112 13.364 1.00 92.12 102 THR A O 1
ATOM 840 N N . ALA A 1 103 ? -2.153 12.375 11.732 1.00 87.31 103 ALA A N 1
ATOM 841 C CA . ALA A 1 103 ? -1.123 11.840 10.835 1.00 87.31 103 ALA A CA 1
ATOM 842 C C . ALA A 1 103 ? -0.124 10.902 11.549 1.00 87.31 103 ALA A C 1
ATOM 844 O O . ALA A 1 103 ? 1.089 10.994 11.374 1.00 87.31 103 ALA A O 1
ATOM 845 N N . GLU A 1 104 ? -0.633 10.023 12.415 1.00 87.06 104 GLU A N 1
ATOM 846 C CA . GLU A 1 104 ? 0.187 9.089 13.192 1.00 87.06 104 GLU A CA 1
ATOM 847 C C . GLU A 1 104 ? 0.717 7.934 12.314 1.00 87.06 104 GLU A C 1
ATOM 849 O O . GLU A 1 104 ? 0.019 7.429 11.441 1.00 87.06 104 GLU A O 1
ATOM 854 N N . GLY A 1 105 ? 1.931 7.439 12.560 1.00 86.25 105 GLY A N 1
ATOM 855 C CA . GLY A 1 105 ? 2.501 6.335 11.776 1.00 86.25 105 GLY A CA 1
ATOM 856 C C . GLY A 1 105 ? 3.012 6.761 10.394 1.00 86.25 105 GLY A C 1
ATOM 857 O O . GLY A 1 105 ? 3.309 7.928 10.167 1.00 86.25 105 GLY A O 1
ATOM 858 N N . ASN A 1 106 ? 3.189 5.796 9.486 1.00 87.00 106 ASN A N 1
ATOM 859 C CA . ASN A 1 106 ? 3.676 6.051 8.124 1.00 87.00 106 ASN A CA 1
ATOM 860 C C . ASN A 1 106 ? 2.525 6.135 7.108 1.00 87.00 106 ASN A C 1
ATOM 862 O O . ASN A 1 106 ? 1.386 5.769 7.406 1.00 87.00 106 ASN A O 1
ATOM 866 N N . GLU A 1 107 ? 2.833 6.567 5.885 1.00 84.88 107 GLU A N 1
ATOM 867 C CA . GLU A 1 107 ? 1.857 6.765 4.806 1.00 84.88 107 GLU A CA 1
ATOM 868 C C . GLU A 1 107 ? 1.078 5.482 4.482 1.00 84.88 107 GLU A C 1
ATOM 870 O O . GLU A 1 107 ? -0.120 5.527 4.204 1.00 84.88 107 GLU A O 1
ATOM 875 N N . ALA A 1 108 ? 1.727 4.319 4.586 1.00 85.38 108 ALA A N 1
ATOM 876 C CA . ALA A 1 108 ? 1.074 3.037 4.354 1.00 85.38 108 ALA A CA 1
ATOM 877 C C . ALA A 1 108 ? 0.022 2.715 5.424 1.00 85.38 108 ALA A C 1
ATOM 879 O O . ALA A 1 108 ? -1.074 2.254 5.104 1.00 85.38 108 ALA A O 1
ATOM 880 N N . LEU A 1 109 ? 0.327 2.990 6.694 1.00 89.25 109 LEU A N 1
ATOM 881 C CA . LEU A 1 109 ? -0.624 2.829 7.793 1.00 89.25 109 LEU A CA 1
ATOM 882 C C . LEU A 1 109 ? -1.776 3.832 7.702 1.00 89.25 109 LEU A C 1
ATOM 884 O O . LEU A 1 109 ? -2.902 3.479 8.042 1.00 89.25 109 LEU A O 1
ATOM 888 N N . GLN A 1 110 ? -1.516 5.044 7.213 1.00 90.75 110 GLN A N 1
ATOM 889 C CA . G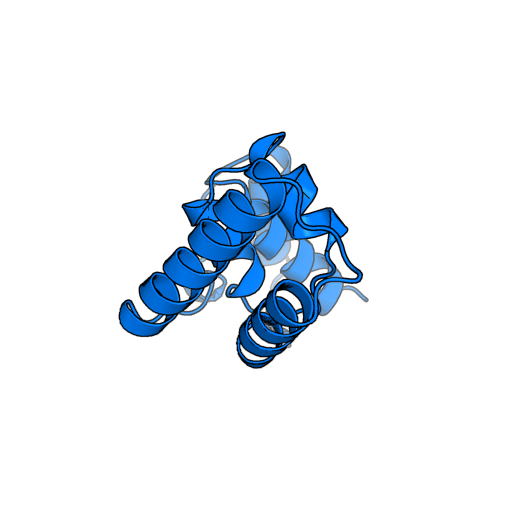LN A 1 110 ? -2.550 6.045 6.949 1.00 90.75 110 GLN A CA 1
ATOM 890 C C . GLN A 1 110 ? -3.526 5.574 5.860 1.00 90.75 110 GLN A C 1
ATOM 892 O O . GLN A 1 110 ? -4.736 5.559 6.088 1.00 90.75 110 GLN A O 1
ATOM 897 N N . GLY A 1 111 ? -3.018 5.091 4.720 1.00 87.19 111 GLY A N 1
ATOM 898 C CA . GLY A 1 111 ? -3.857 4.522 3.656 1.00 87.19 111 GLY A CA 1
ATOM 899 C C . GLY A 1 111 ? -4.660 3.300 4.117 1.00 87.19 111 GLY A C 1
ATOM 900 O O . GLY A 1 111 ? -5.847 3.159 3.812 1.00 87.19 111 GLY A O 1
ATOM 901 N N . TYR A 1 112 ? -4.045 2.447 4.935 1.00 90.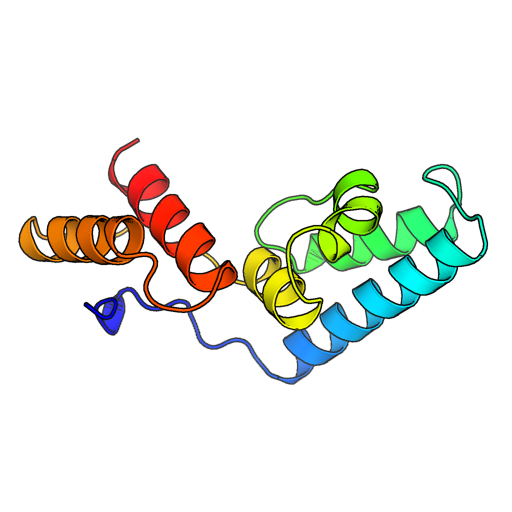56 112 TYR A N 1
ATOM 902 C CA . TYR A 1 112 ? -4.725 1.311 5.549 1.00 90.56 112 TYR A CA 1
ATOM 903 C C . TYR A 1 112 ? -5.837 1.739 6.528 1.00 90.56 112 TYR A C 1
ATOM 905 O O . TYR A 1 112 ? -6.932 1.177 6.499 1.00 90.56 112 TYR A O 1
ATOM 913 N N . ALA A 1 113 ? -5.592 2.748 7.369 1.00 91.69 113 ALA A N 1
ATOM 914 C CA . ALA A 1 113 ? -6.585 3.275 8.304 1.00 91.69 113 ALA A CA 1
ATOM 915 C C . ALA A 1 113 ? -7.798 3.882 7.577 1.00 91.69 113 ALA A C 1
ATOM 917 O O . ALA A 1 113 ? -8.934 3.660 7.996 1.00 91.69 113 ALA A O 1
ATOM 918 N N . LEU A 1 114 ? -7.572 4.586 6.463 1.00 90.81 114 LEU A N 1
ATOM 919 C CA . LEU A 1 114 ? -8.645 5.074 5.591 1.00 90.81 114 LEU A CA 1
ATOM 920 C C . LEU A 1 114 ? -9.468 3.916 5.018 1.00 90.81 114 LEU A C 1
ATOM 922 O O . LEU A 1 114 ? -10.691 3.913 5.145 1.00 90.81 114 LEU A O 1
ATOM 926 N N . SER A 1 115 ? -8.794 2.883 4.506 1.00 89.81 115 SER A N 1
ATOM 927 C CA . SER A 1 115 ? -9.449 1.681 3.973 1.00 89.81 115 SER A CA 1
ATOM 928 C C . SER A 1 115 ? -10.309 0.966 5.028 1.00 89.81 115 SER A C 1
ATOM 930 O O . SER A 1 115 ? -11.357 0.412 4.704 1.00 89.81 115 SER A O 1
ATOM 932 N N . LEU A 1 116 ? -9.905 0.984 6.308 1.00 91.44 116 LEU A N 1
ATOM 933 C CA . LEU A 1 116 ? -10.725 0.454 7.404 1.00 91.44 116 LEU A CA 1
ATOM 934 C C . LEU A 1 116 ? -12.024 1.244 7.587 1.00 91.44 116 LEU A C 1
ATOM 936 O O . LEU A 1 116 ? -13.064 0.626 7.808 1.00 91.44 116 LEU A O 1
ATOM 940 N N . ILE A 1 117 ? -11.988 2.577 7.515 1.00 91.81 117 ILE A N 1
ATOM 941 C CA . ILE A 1 117 ? -13.207 3.393 7.616 1.00 91.81 117 ILE A CA 1
ATOM 942 C C . ILE A 1 117 ? -14.111 3.135 6.414 1.00 91.81 117 ILE A C 1
ATOM 944 O O . ILE A 1 117 ? -15.288 2.839 6.602 1.00 91.81 117 ILE A O 1
ATOM 948 N N . GLU A 1 118 ? -13.564 3.184 5.201 1.00 89.38 118 GLU A N 1
ATOM 949 C CA . GLU A 1 118 ? -14.333 2.951 3.976 1.00 89.38 118 GLU A CA 1
ATOM 950 C C . GLU A 1 118 ? -15.034 1.592 4.007 1.00 89.38 118 GLU A C 1
ATOM 952 O O . GLU A 1 118 ? -16.234 1.520 3.779 1.00 89.38 118 GLU A O 1
ATOM 957 N N . LEU A 1 119 ? -14.327 0.529 4.392 1.00 90.06 119 LEU A N 1
ATOM 958 C CA . LEU A 1 119 ? -14.884 -0.821 4.422 1.00 90.06 119 LEU A CA 1
ATOM 959 C C . LEU A 1 119 ? -15.937 -1.038 5.522 1.00 90.06 119 LEU A C 1
ATOM 961 O O . LEU A 1 119 ? -16.826 -1.868 5.355 1.00 90.06 119 LEU A O 1
ATOM 965 N N . ASN A 1 120 ? -15.816 -0.366 6.671 1.00 88.75 120 ASN A N 1
ATOM 966 C CA . ASN A 1 120 ? -16.721 -0.574 7.811 1.00 88.75 120 ASN A CA 1
ATOM 967 C C . ASN A 1 120 ? -17.949 0.346 7.802 1.00 88.75 120 ASN A C 1
ATOM 969 O O . ASN A 1 120 ? -18.917 0.050 8.504 1.00 88.75 120 ASN A O 1
ATOM 973 N N . PHE A 1 121 ? -17.912 1.442 7.040 1.00 85.50 121 PHE A N 1
ATOM 974 C CA . PHE A 1 121 ? -18.972 2.455 7.003 1.00 85.50 121 PHE A CA 1
ATOM 975 C C . PHE A 1 121 ? -19.576 2.692 5.604 1.00 85.50 121 PHE A C 1
ATOM 977 O O . PHE A 1 121 ? -20.427 3.575 5.479 1.00 85.50 121 PHE A O 1
ATOM 984 N N . SER A 1 122 ? -19.165 1.934 4.577 1.00 77.62 122 SER A N 1
ATOM 985 C CA . SER A 1 122 ? -19.845 1.866 3.268 1.00 77.62 122 SER A CA 1
ATOM 986 C C . SER A 1 122 ? -21.169 1.117 3.346 1.00 77.62 122 SER A C 1
ATOM 988 O O . SER A 1 122 ? -22.153 1.600 2.746 1.00 77.62 122 SER A O 1
#